Protein AF-A0A2A4VNQ0-F1 (afdb_monomer)

Structure (mmCIF, N/CA/C/O backbone):
data_AF-A0A2A4VNQ0-F1
#
_entry.id   AF-A0A2A4VNQ0-F1
#
loop_
_atom_site.group_PDB
_atom_site.id
_atom_site.type_symbol
_atom_site.label_atom_id
_atom_site.label_alt_id
_atom_site.label_comp_id
_atom_site.label_asym_id
_atom_site.label_entity_id
_atom_site.label_seq_id
_atom_site.pdbx_PDB_ins_code
_atom_site.Cartn_x
_atom_site.Cartn_y
_atom_site.Cartn_z
_atom_site.occupancy
_atom_site.B_iso_or_equiv
_atom_site.auth_seq_id
_atom_site.auth_comp_id
_atom_site.auth_asym_id
_atom_site.auth_atom_id
_atom_site.pdbx_PDB_model_num
ATOM 1 N N . ASP A 1 1 ? -17.682 8.172 27.129 1.00 82.38 1 ASP A N 1
ATOM 2 C CA . ASP A 1 1 ? -16.322 7.932 26.588 1.00 82.38 1 ASP A CA 1
ATOM 3 C C . ASP A 1 1 ? -16.370 7.880 25.071 1.00 82.38 1 ASP A C 1
ATOM 5 O O . ASP A 1 1 ? -17.241 7.196 24.543 1.00 82.38 1 ASP A O 1
ATOM 9 N N . ALA A 1 2 ? -15.484 8.601 24.376 1.00 87.81 2 ALA A N 1
ATOM 10 C CA . ALA A 1 2 ? -15.512 8.775 22.915 1.00 87.81 2 ALA A CA 1
ATOM 11 C C . ALA A 1 2 ? -15.597 7.449 22.129 1.00 87.81 2 ALA A C 1
ATOM 13 O O . ALA A 1 2 ? -16.305 7.366 21.132 1.00 87.81 2 ALA A O 1
ATOM 14 N N . LEU A 1 3 ? -14.970 6.379 22.633 1.00 92.38 3 LEU A N 1
ATOM 15 C CA . LEU A 1 3 ? -15.029 5.037 22.043 1.00 92.38 3 LEU A CA 1
ATOM 16 C C . LEU A 1 3 ? -16.449 4.442 22.021 1.00 92.38 3 LEU A C 1
ATOM 18 O O . LEU A 1 3 ? -16.829 3.792 21.050 1.00 92.38 3 LEU A O 1
ATOM 22 N N . LYS A 1 4 ? -17.243 4.678 23.074 1.00 92.00 4 LYS A N 1
ATOM 23 C CA . LYS A 1 4 ? -18.631 4.193 23.164 1.00 92.00 4 LYS A CA 1
ATOM 24 C C . LYS A 1 4 ? -19.539 4.917 22.169 1.00 92.00 4 LYS A C 1
ATOM 26 O O . LYS A 1 4 ? -20.442 4.293 21.633 1.00 92.00 4 LYS A O 1
ATOM 31 N N . VAL A 1 5 ? -19.271 6.201 21.903 1.00 91.62 5 VAL A N 1
ATOM 32 C CA . VAL A 1 5 ? -20.058 7.026 20.966 1.00 91.62 5 VAL A CA 1
ATOM 33 C C . VAL A 1 5 ? -19.964 6.482 19.545 1.00 91.62 5 VAL A C 1
ATOM 35 O O . VAL A 1 5 ? -20.970 6.389 18.858 1.00 91.62 5 VAL A O 1
ATOM 38 N N . VAL A 1 6 ? -18.770 6.062 19.127 1.00 93.81 6 VAL A N 1
ATOM 39 C CA . VAL A 1 6 ? -18.559 5.505 17.785 1.00 93.81 6 VAL A CA 1
ATOM 40 C C . VAL A 1 6 ? -18.823 3.998 17.706 1.00 93.81 6 VAL A C 1
ATOM 42 O O . VAL A 1 6 ? -18.792 3.448 16.613 1.00 93.81 6 VAL A O 1
ATOM 45 N N . GLY A 1 7 ? -19.104 3.318 18.823 1.00 93.44 7 GLY A N 1
ATOM 46 C CA . GLY A 1 7 ? -19.393 1.878 18.841 1.00 93.44 7 GLY A CA 1
ATOM 47 C C . GLY A 1 7 ? -18.158 0.968 18.832 1.00 93.44 7 GLY A C 1
ATOM 48 O O . GLY A 1 7 ? -18.258 -0.186 18.434 1.00 93.44 7 GLY A O 1
ATOM 49 N N . GLY A 1 8 ? -16.996 1.457 19.274 1.00 94.00 8 GLY A N 1
ATOM 50 C CA . GLY A 1 8 ? -15.780 0.644 19.386 1.00 94.00 8 GLY A CA 1
ATOM 51 C C . GLY A 1 8 ? -15.048 0.386 18.063 1.00 94.00 8 GLY A C 1
ATOM 52 O O . GLY A 1 8 ? -15.251 1.091 17.070 1.00 94.00 8 GLY A O 1
ATOM 53 N N . TYR A 1 9 ? -14.151 -0.602 18.076 1.00 94.12 9 TYR A N 1
ATOM 54 C CA . TYR A 1 9 ? -13.407 -1.065 16.900 1.00 94.12 9 TYR A CA 1
ATOM 55 C C . TYR A 1 9 ? -14.279 -1.973 16.034 1.00 94.12 9 TYR A C 1
ATOM 57 O O . TYR A 1 9 ? -15.117 -2.714 16.543 1.00 94.12 9 TYR A O 1
ATOM 65 N N . ARG A 1 10 ? -14.063 -1.912 14.722 1.00 90.50 10 ARG A N 1
ATOM 66 C CA . ARG A 1 10 ? -14.727 -2.785 13.756 1.00 90.50 10 ARG A CA 1
ATOM 67 C C . ARG A 1 10 ? -13.986 -4.110 13.648 1.00 90.50 10 ARG A C 1
ATOM 69 O O . ARG A 1 10 ? -12.804 -4.112 13.328 1.00 90.50 10 ARG A O 1
ATOM 76 N N . ASP A 1 11 ? -14.692 -5.211 13.868 1.00 89.25 11 ASP A N 1
ATOM 77 C CA . ASP A 1 11 ? -14.166 -6.578 13.775 1.00 89.25 11 ASP A CA 1
ATOM 78 C C . ASP A 1 11 ? -14.258 -7.171 12.356 1.00 89.25 11 ASP A C 1
ATOM 80 O O . ASP A 1 11 ? -13.747 -8.258 12.090 1.00 89.25 11 ASP A O 1
ATOM 84 N N . ASP A 1 12 ? -14.896 -6.456 11.425 1.00 87.94 12 ASP A N 1
ATOM 85 C CA . ASP A 1 12 ? -15.079 -6.872 10.035 1.00 87.94 12 ASP A CA 1
ATOM 86 C C . ASP A 1 12 ? -13.943 -6.424 9.097 1.00 87.94 12 ASP A C 1
ATOM 88 O O . ASP A 1 12 ? -13.961 -6.760 7.909 1.00 87.94 12 ASP A O 1
ATOM 92 N N . LEU A 1 13 ? -12.945 -5.706 9.623 1.00 89.62 13 LEU A N 1
ATOM 93 C CA . LEU A 1 13 ? -11.762 -5.257 8.888 1.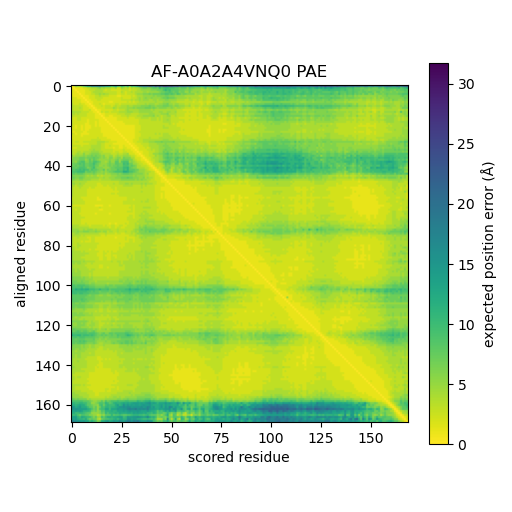00 89.62 13 LEU A CA 1
ATOM 94 C C . LEU A 1 13 ? -10.619 -6.269 8.994 1.00 89.62 13 LEU A C 1
ATOM 96 O O . LEU A 1 13 ? -10.302 -6.779 10.064 1.00 89.62 13 LEU A O 1
ATOM 100 N N . ILE A 1 14 ? -9.904 -6.506 7.891 1.00 88.94 14 ILE A N 1
ATOM 101 C CA . ILE A 1 14 ? -8.693 -7.354 7.937 1.00 88.94 14 ILE A CA 1
ATOM 102 C C . ILE A 1 14 ? -7.503 -6.624 8.571 1.00 88.94 14 ILE A C 1
ATOM 104 O O . ILE A 1 14 ? -6.585 -7.253 9.111 1.00 88.94 14 ILE A O 1
ATOM 108 N N . ALA A 1 15 ? -7.440 -5.305 8.424 1.00 90.69 15 ALA A N 1
ATOM 109 C CA . ALA A 1 15 ? -6.453 -4.439 9.056 1.00 90.69 15 ALA A CA 1
ATOM 110 C C . ALA A 1 15 ? -6.951 -2.993 9.015 1.00 90.69 15 ALA A C 1
ATOM 112 O O . ALA A 1 15 ? -7.803 -2.659 8.195 1.00 90.69 15 ALA A O 1
ATOM 113 N N . GLY A 1 16 ? -6.348 -2.119 9.822 1.00 91.25 16 GLY A N 1
ATOM 114 C CA . GLY A 1 16 ? -6.655 -0.690 9.755 1.00 91.25 16 GLY A CA 1
ATOM 115 C C . GLY A 1 16 ? -7.751 -0.213 10.694 1.00 91.25 16 GLY A C 1
ATOM 116 O O . GLY A 1 16 ? -8.256 0.887 10.503 1.00 91.25 16 GLY A O 1
ATOM 117 N N . GLU A 1 17 ? -8.094 -1.012 11.701 1.00 93.75 17 GLU A N 1
ATOM 118 C CA . GLU A 1 17 ? -9.149 -0.701 12.668 1.00 93.75 17 GLU A CA 1
ATOM 119 C C . GLU A 1 17 ? -8.904 0.626 13.399 1.00 93.75 17 GLU A C 1
ATOM 121 O O . GLU A 1 17 ? -9.832 1.402 13.592 1.00 93.75 17 GLU A O 1
ATOM 126 N N . GLU A 1 18 ? -7.653 0.928 13.760 1.00 92.88 18 GLU A N 1
ATOM 127 C CA . GLU A 1 18 ? -7.290 2.200 14.396 1.00 92.88 18 GLU A CA 1
ATOM 128 C C . GLU A 1 18 ? -7.468 3.406 13.445 1.00 92.88 18 GLU A C 1
ATOM 130 O O . GLU A 1 18 ? -8.204 4.327 13.806 1.00 92.88 18 GLU A O 1
ATOM 135 N N . PRO A 1 19 ? -6.878 3.438 12.228 1.00 93.75 19 PRO A N 1
ATOM 136 C CA . PRO A 1 19 ? -7.141 4.508 11.264 1.00 93.75 19 PRO A CA 1
ATOM 137 C C . PRO A 1 19 ? -8.627 4.713 10.947 1.00 93.75 19 PRO A C 1
ATOM 139 O O . PRO A 1 19 ? -9.074 5.854 10.826 1.00 93.75 19 PRO A O 1
ATOM 142 N N . GLU A 1 20 ? -9.392 3.626 10.835 1.00 95.69 20 GLU A N 1
ATOM 143 C CA . GLU A 1 20 ? -10.835 3.671 10.599 1.00 95.69 20 GLU A CA 1
ATOM 144 C C . GLU A 1 20 ? -11.592 4.273 11.794 1.00 95.69 20 GLU A C 1
ATOM 146 O O . GLU A 1 20 ? -12.440 5.152 11.611 1.00 95.69 20 GLU A O 1
ATOM 151 N N . LEU A 1 21 ? -11.233 3.878 13.019 1.00 95.62 21 LEU A N 1
ATOM 152 C CA . LEU A 1 21 ? -11.782 4.448 14.248 1.00 95.62 21 LEU A CA 1
ATOM 153 C C . LEU A 1 21 ? -11.522 5.957 14.323 1.00 95.62 21 LEU A C 1
ATOM 155 O O . LEU A 1 21 ? -12.424 6.724 14.665 1.00 95.62 21 LEU A O 1
ATOM 159 N N . CYS A 1 22 ? -10.311 6.403 13.975 1.00 95.19 22 CYS A N 1
ATOM 160 C CA . CYS A 1 22 ? -9.976 7.825 13.939 1.00 95.19 22 CYS A CA 1
ATOM 161 C C . CYS A 1 22 ? -10.865 8.608 12.963 1.00 95.19 22 CYS A C 1
ATOM 163 O O . CYS A 1 22 ? -11.239 9.740 13.274 1.00 95.19 22 CYS A O 1
ATOM 165 N N . VAL A 1 23 ? -11.226 8.024 11.815 1.00 96.00 23 VAL A N 1
ATOM 166 C CA . VAL A 1 23 ? -12.158 8.650 10.865 1.00 96.00 23 VAL A CA 1
ATOM 167 C C . VAL A 1 23 ? -13.538 8.833 11.499 1.00 96.00 23 VAL A C 1
ATOM 169 O O . VAL A 1 23 ? -14.060 9.948 11.495 1.00 96.00 23 VAL A O 1
ATOM 172 N N . ARG A 1 24 ? -14.106 7.787 12.113 1.00 95.75 24 ARG A N 1
ATOM 173 C CA . ARG A 1 24 ? -15.414 7.885 12.791 1.00 95.75 24 ARG A CA 1
ATOM 174 C C . ARG A 1 24 ? -15.401 8.883 13.948 1.00 95.75 24 ARG A C 1
ATOM 176 O O . ARG A 1 24 ? -16.336 9.660 14.109 1.00 95.75 24 ARG A O 1
ATOM 183 N N . LEU A 1 25 ? -14.317 8.932 14.721 1.00 95.94 25 LEU A N 1
ATOM 184 C CA . LEU A 1 25 ? -14.156 9.932 15.779 1.00 95.94 25 LEU A CA 1
ATOM 185 C C . LEU A 1 25 ? -14.151 11.365 15.220 1.00 95.94 25 LEU A C 1
ATOM 187 O O . LEU A 1 25 ? -14.793 12.241 15.799 1.00 95.94 25 LEU A O 1
ATOM 191 N N . ARG A 1 26 ? -13.485 11.614 14.082 1.00 94.69 26 ARG A N 1
ATOM 192 C CA . ARG A 1 26 ? -13.525 12.928 13.414 1.00 94.69 26 ARG A CA 1
ATOM 193 C C . ARG A 1 26 ? -14.916 13.283 12.892 1.00 94.69 26 ARG A C 1
ATOM 195 O O . ARG A 1 26 ? -15.311 14.442 13.006 1.00 94.69 26 ARG A O 1
ATOM 202 N N . GLN A 1 27 ? -15.666 12.309 12.374 1.00 94.31 27 GLN A N 1
ATOM 203 C CA . GLN A 1 27 ? -17.064 12.500 11.962 1.00 94.31 27 GLN A CA 1
ATOM 204 C C . GLN A 1 27 ? -17.943 12.934 13.150 1.00 94.31 27 GLN A C 1
ATOM 206 O O . GLN A 1 27 ? -18.773 13.829 13.007 1.00 94.31 27 GLN A O 1
ATOM 211 N N . GLU A 1 28 ? -17.655 12.416 14.348 1.00 94.75 28 GLU A N 1
ATOM 212 C CA . GLU A 1 28 ? -18.248 12.835 15.629 1.00 94.75 28 GLU A CA 1
ATOM 213 C C . GLU A 1 28 ? -17.603 14.105 16.232 1.00 94.75 28 GLU A C 1
ATOM 215 O O . GLU A 1 28 ? -17.763 14.405 17.416 1.00 94.75 28 GLU A O 1
ATOM 220 N N . LYS A 1 29 ? -16.871 14.881 15.419 1.00 94.06 29 LYS A N 1
ATOM 221 C CA . LYS A 1 29 ? -16.217 16.158 15.771 1.00 94.06 29 LYS A CA 1
ATOM 222 C C . LYS A 1 29 ? -15.146 16.059 16.862 1.00 94.06 29 LYS A C 1
ATOM 224 O O . LYS A 1 29 ? -14.708 17.087 17.391 1.00 94.06 29 LYS A O 1
ATOM 229 N N . TRP A 1 30 ? -14.669 14.857 17.176 1.00 94.81 30 TRP A N 1
ATOM 230 C CA . TRP A 1 30 ? -13.516 14.695 18.052 1.00 94.81 30 TRP A CA 1
ATOM 231 C C . TRP A 1 30 ? -12.231 15.117 17.346 1.00 94.81 30 TRP A C 1
ATOM 233 O O . TRP A 1 30 ? -12.072 14.998 16.129 1.00 94.81 30 TRP A O 1
ATOM 243 N N . ARG A 1 31 ? -11.273 15.595 18.141 1.00 93.50 31 ARG A N 1
ATOM 244 C CA . ARG A 1 31 ? -9.923 15.909 17.673 1.00 93.50 31 ARG A CA 1
ATOM 245 C C . ARG A 1 31 ? -9.001 14.743 17.986 1.00 93.50 31 ARG A C 1
ATOM 247 O O . ARG A 1 31 ? -8.972 14.262 19.114 1.00 93.50 31 ARG A O 1
ATOM 254 N N . ILE A 1 32 ? -8.231 14.328 16.987 1.00 93.44 32 ILE A N 1
ATOM 255 C CA . ILE A 1 32 ? -7.195 13.310 17.146 1.00 93.44 32 ILE A CA 1
ATOM 256 C C . ILE A 1 32 ? -5.867 14.024 17.366 1.00 93.44 32 ILE A C 1
ATOM 258 O O . ILE A 1 32 ? -5.411 14.770 16.500 1.00 93.44 32 ILE A O 1
ATOM 262 N N . TRP A 1 33 ? -5.264 13.813 18.533 1.00 92.88 33 TRP A N 1
ATOM 263 C CA . TRP A 1 33 ? -3.959 14.369 18.868 1.00 92.88 33 TRP A CA 1
ATOM 264 C C . TRP A 1 33 ? -2.872 13.326 18.611 1.00 92.88 33 TRP A C 1
ATOM 266 O O . TRP A 1 33 ? -2.894 12.251 19.206 1.00 92.88 33 TRP A O 1
ATOM 276 N N . ARG A 1 34 ? -1.916 13.638 17.730 1.00 91.44 34 ARG A N 1
ATOM 277 C CA . ARG A 1 34 ? -0.743 12.793 17.483 1.00 91.44 34 ARG A CA 1
ATOM 278 C C . ARG A 1 34 ? 0.435 13.343 18.279 1.00 91.44 34 ARG A C 1
ATOM 280 O O . ARG A 1 34 ? 0.884 14.452 18.011 1.00 91.44 34 ARG A O 1
ATOM 287 N N . LEU A 1 35 ? 0.932 12.560 19.230 1.00 92.94 35 LEU A N 1
ATOM 288 C CA . LEU A 1 35 ? 2.158 12.875 19.958 1.00 92.94 35 LEU A CA 1
ATOM 289 C C . LEU A 1 35 ? 3.374 12.530 19.095 1.00 92.94 35 LEU A C 1
ATOM 291 O O . LEU A 1 35 ? 3.423 11.454 18.499 1.00 92.94 35 LEU A O 1
ATOM 295 N N . ASP A 1 36 ? 4.344 13.439 19.038 1.00 92.50 36 ASP A N 1
ATOM 296 C CA . ASP A 1 36 ? 5.643 13.199 18.405 1.00 92.50 36 ASP A CA 1
ATOM 297 C C . ASP A 1 36 ? 6.610 12.591 19.427 1.00 92.50 36 ASP A C 1
ATOM 299 O O . ASP A 1 36 ? 7.576 13.209 19.866 1.00 92.50 36 ASP A O 1
ATOM 303 N N . ALA A 1 37 ? 6.250 11.403 19.910 1.00 92.31 37 ALA A N 1
ATOM 304 C CA . ALA A 1 37 ? 7.025 10.649 20.880 1.00 92.31 37 ALA A CA 1
ATOM 305 C C . ALA A 1 37 ? 6.967 9.162 20.531 1.00 92.31 37 ALA A C 1
ATOM 307 O O . ALA A 1 37 ? 5.903 8.634 20.188 1.00 92.31 37 ALA A O 1
ATOM 308 N N . ASP A 1 38 ? 8.106 8.484 20.650 1.00 88.94 38 ASP A N 1
ATOM 309 C CA . ASP A 1 38 ? 8.174 7.039 20.477 1.00 88.94 38 ASP A CA 1
ATOM 310 C C . ASP A 1 38 ? 7.364 6.359 21.585 1.00 88.94 38 ASP A C 1
ATOM 312 O O . ASP A 1 38 ? 7.716 6.405 22.761 1.00 88.94 38 ASP A O 1
ATOM 316 N N . MET A 1 39 ? 6.245 5.739 21.207 1.00 87.31 39 MET A N 1
ATOM 317 C CA . MET A 1 39 ? 5.389 5.023 22.156 1.00 87.31 39 MET A CA 1
ATOM 318 C C . MET A 1 39 ? 5.853 3.582 22.347 1.00 87.31 39 MET A C 1
ATOM 320 O O . MET A 1 39 ? 5.962 3.099 23.469 1.00 87.31 39 MET A O 1
ATOM 324 N N . THR A 1 40 ? 6.103 2.874 21.245 1.00 87.31 40 THR A N 1
ATOM 325 C CA . THR A 1 40 ? 6.559 1.482 21.257 1.00 87.31 40 THR A CA 1
ATOM 326 C C . THR A 1 40 ? 7.397 1.188 20.020 1.00 87.31 40 THR A C 1
ATOM 328 O O . THR A 1 40 ? 7.098 1.654 18.920 1.00 87.31 40 THR A O 1
ATOM 331 N N . GLN A 1 41 ? 8.433 0.367 20.187 1.00 86.25 41 GLN A N 1
ATOM 332 C CA . GLN A 1 41 ? 9.161 -0.214 19.067 1.00 86.25 41 GLN A CA 1
ATOM 333 C C . GLN A 1 41 ? 8.510 -1.552 18.702 1.00 86.25 41 GLN A C 1
ATOM 335 O O . GLN A 1 41 ? 8.640 -2.536 19.427 1.00 86.25 41 GLN A O 1
ATOM 340 N N . HIS A 1 42 ? 7.806 -1.597 17.570 1.00 80.44 42 HIS A N 1
ATOM 341 C CA . HIS A 1 42 ? 7.224 -2.838 17.065 1.00 80.44 42 HIS A CA 1
ATOM 342 C C . HIS A 1 42 ? 8.191 -3.519 16.088 1.00 80.44 42 HIS A C 1
ATOM 344 O O . HIS A 1 42 ? 8.316 -3.103 14.935 1.00 80.44 42 HIS A O 1
ATOM 350 N N . ASP A 1 43 ? 8.783 -4.646 16.487 1.00 86.25 43 ASP A N 1
ATOM 351 C CA . ASP A 1 43 ? 9.454 -5.540 15.539 1.00 86.25 43 ASP A CA 1
ATOM 352 C C . ASP A 1 43 ? 8.423 -6.432 14.830 1.00 86.25 43 ASP A C 1
ATOM 354 O O . ASP A 1 43 ? 7.721 -7.250 15.430 1.00 86.25 43 ASP A O 1
ATOM 358 N N . ALA A 1 44 ? 8.275 -6.243 13.519 1.00 82.50 44 ALA A N 1
ATOM 359 C CA . ALA A 1 44 ? 7.367 -7.053 12.719 1.00 82.50 44 ALA A CA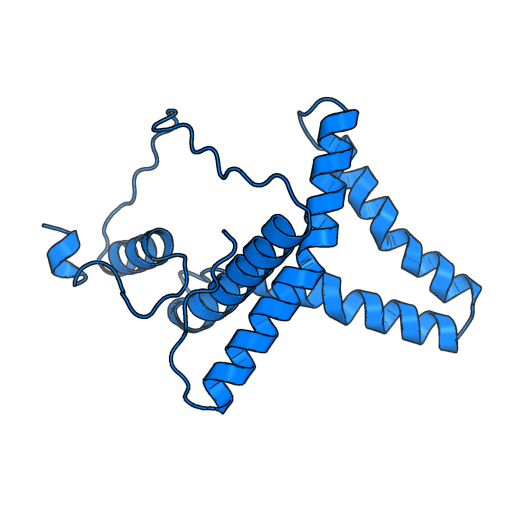 1
ATOM 360 C C . ALA A 1 44 ? 7.864 -8.501 12.529 1.00 82.50 44 ALA A C 1
ATOM 362 O O . ALA A 1 44 ? 7.052 -9.340 12.125 1.00 82.50 44 ALA A O 1
ATOM 363 N N . ASN A 1 45 ? 9.132 -8.796 12.848 1.00 89.25 45 ASN A N 1
ATOM 364 C CA . ASN A 1 45 ? 9.836 -10.063 12.638 1.00 89.25 45 ASN A CA 1
ATOM 365 C C . ASN A 1 45 ? 9.596 -10.624 11.225 1.00 89.25 45 ASN A C 1
ATOM 367 O O . ASN A 1 45 ? 9.047 -11.712 11.039 1.00 89.25 45 ASN A O 1
ATOM 371 N N . ILE A 1 46 ? 9.915 -9.809 10.218 1.00 90.88 46 ILE A N 1
ATOM 372 C CA . ILE A 1 46 ? 9.779 -10.152 8.800 1.00 90.88 46 ILE A CA 1
ATOM 373 C C . ILE A 1 46 ? 11.173 -10.465 8.274 1.00 90.88 46 ILE A C 1
ATOM 375 O O . ILE A 1 46 ? 11.937 -9.560 7.946 1.00 90.88 46 ILE A O 1
ATOM 379 N N . MET A 1 47 ? 11.482 -11.755 8.191 1.00 91.81 47 MET A N 1
ATOM 380 C CA . MET A 1 47 ? 12.808 -12.247 7.802 1.00 91.81 47 MET A CA 1
ATOM 381 C C . MET A 1 47 ? 12.829 -12.789 6.371 1.00 91.81 47 MET A C 1
ATOM 383 O O . MET A 1 47 ? 13.892 -13.001 5.795 1.00 91.81 47 MET A O 1
ATOM 387 N N . GLN A 1 48 ? 11.652 -13.027 5.786 1.00 94.50 48 GLN A N 1
ATOM 388 C CA . GLN A 1 48 ? 11.514 -13.649 4.475 1.00 94.50 48 GLN A CA 1
ATOM 389 C C . GLN A 1 48 ? 10.701 -12.781 3.519 1.00 94.50 48 GLN A C 1
ATOM 391 O O . GLN A 1 48 ? 9.675 -12.197 3.881 1.00 94.50 48 GLN A O 1
ATOM 396 N N . PHE A 1 49 ? 11.090 -12.799 2.243 1.00 94.75 49 PHE A N 1
ATOM 397 C CA . PHE A 1 49 ? 10.378 -12.089 1.179 1.00 94.75 49 PHE A CA 1
ATOM 398 C C . PHE A 1 49 ? 8.894 -12.481 1.093 1.00 94.75 49 PHE A C 1
ATOM 400 O O . PHE A 1 49 ? 8.036 -11.625 0.900 1.00 94.75 49 PHE A O 1
ATOM 407 N N . LYS A 1 50 ? 8.561 -13.762 1.307 1.00 95.44 50 LYS A N 1
ATOM 408 C CA . LYS A 1 50 ? 7.169 -14.247 1.300 1.00 95.44 50 LYS A CA 1
ATOM 409 C C . LYS A 1 50 ? 6.315 -13.601 2.400 1.00 95.44 50 LYS A C 1
ATOM 411 O O . LYS A 1 50 ? 5.145 -13.304 2.158 1.00 95.44 50 LYS A O 1
ATOM 416 N N . GLN A 1 51 ? 6.883 -13.374 3.586 1.00 94.88 51 GLN A N 1
ATOM 417 C CA . GLN A 1 51 ? 6.196 -12.703 4.697 1.00 94.88 51 GLN A CA 1
ATOM 418 C C . GLN A 1 51 ? 5.955 -11.227 4.359 1.00 94.88 51 GLN A C 1
ATOM 420 O O . GLN A 1 51 ? 4.834 -10.737 4.500 1.00 94.88 51 GLN A O 1
ATOM 425 N N . TRP A 1 52 ? 6.979 -10.548 3.826 1.00 95.69 52 TRP A N 1
ATOM 426 C CA . TRP A 1 52 ? 6.857 -9.176 3.325 1.00 95.69 52 TRP A CA 1
ATOM 427 C C . TRP A 1 52 ? 5.775 -9.066 2.243 1.00 95.69 52 TRP A C 1
ATOM 429 O O . TRP A 1 52 ? 4.877 -8.237 2.356 1.00 95.69 52 TRP A O 1
ATOM 439 N N . TRP A 1 53 ? 5.792 -9.960 1.251 1.00 96.81 53 TRP A N 1
ATOM 440 C CA . TRP A 1 53 ? 4.815 -9.987 0.164 1.00 96.81 53 TRP A CA 1
ATOM 441 C C . TRP A 1 53 ? 3.387 -10.117 0.693 1.00 96.81 53 TRP A C 1
ATOM 443 O O . TRP A 1 53 ? 2.523 -9.308 0.359 1.00 96.81 53 TRP A O 1
ATOM 453 N N . LYS A 1 54 ? 3.130 -11.105 1.562 1.00 96.19 54 LYS A N 1
ATOM 454 C CA . LYS A 1 54 ? 1.807 -11.298 2.170 1.00 96.19 54 LYS A CA 1
ATOM 455 C C . LYS A 1 54 ? 1.356 -10.074 2.974 1.00 96.19 54 LYS A C 1
ATOM 457 O O . LYS A 1 54 ? 0.186 -9.704 2.887 1.00 96.19 54 LYS A O 1
ATOM 462 N N . ARG A 1 55 ? 2.258 -9.428 3.721 1.00 95.12 55 ARG A N 1
ATOM 463 C CA . ARG A 1 55 ? 1.945 -8.193 4.457 1.00 95.12 55 ARG A CA 1
ATOM 464 C C . ARG A 1 55 ? 1.586 -7.045 3.512 1.00 95.12 55 ARG A C 1
ATOM 466 O O . ARG A 1 55 ? 0.610 -6.350 3.771 1.00 95.12 55 ARG A O 1
ATOM 473 N N . SER A 1 56 ? 2.310 -6.876 2.410 1.00 96.69 56 SER A N 1
ATOM 474 C CA . SER A 1 56 ? 1.991 -5.860 1.399 1.00 96.69 56 SER A CA 1
ATOM 475 C C . SER A 1 56 ? 0.648 -6.139 0.711 1.00 96.69 56 SER A C 1
ATOM 477 O O . SER A 1 56 ? -0.133 -5.215 0.495 1.00 96.69 56 SER A O 1
ATOM 479 N N . VAL A 1 57 ? 0.313 -7.413 0.462 1.00 97.50 57 VAL A N 1
ATOM 480 C CA . VAL A 1 57 ? -1.029 -7.817 -0.002 1.00 97.50 57 VAL A CA 1
ATOM 481 C C . VAL A 1 57 ? -2.101 -7.448 1.029 1.00 97.50 57 VAL A C 1
ATOM 483 O O . VAL A 1 57 ? -3.139 -6.905 0.656 1.00 97.50 57 VAL A O 1
ATOM 486 N N . ARG A 1 58 ? -1.860 -7.701 2.324 1.00 96.00 58 ARG A N 1
ATOM 487 C CA . ARG A 1 58 ? -2.777 -7.306 3.409 1.00 96.00 58 ARG A CA 1
ATOM 488 C C . ARG A 1 58 ? -2.989 -5.790 3.449 1.00 96.00 58 ARG A C 1
ATOM 490 O O . ARG A 1 58 ? -4.128 -5.354 3.572 1.00 96.00 58 ARG A O 1
ATOM 497 N N . ALA A 1 59 ? -1.923 -5.003 3.304 1.00 95.81 59 ALA A N 1
ATOM 498 C CA . ALA A 1 59 ? -2.007 -3.543 3.261 1.00 95.81 59 ALA A CA 1
ATOM 499 C C . ALA A 1 59 ? -2.835 -3.055 2.063 1.00 95.81 59 ALA A C 1
ATOM 501 O O . ALA A 1 59 ? -3.742 -2.248 2.235 1.00 95.81 59 ALA A O 1
ATOM 502 N N . GLY A 1 60 ? -2.592 -3.601 0.868 1.00 97.25 60 GLY A N 1
ATOM 503 C CA . GLY A 1 60 ? -3.376 -3.268 -0.321 1.00 97.25 60 GLY A CA 1
ATOM 504 C C . GLY A 1 60 ? -4.861 -3.607 -0.198 1.00 97.25 60 GLY A C 1
ATOM 505 O O . GLY A 1 60 ? -5.704 -2.812 -0.606 1.00 97.25 60 GLY A O 1
ATOM 506 N N . TYR A 1 61 ? -5.188 -4.753 0.410 1.00 96.94 61 TYR A N 1
ATOM 507 C CA . TYR A 1 61 ? -6.574 -5.103 0.727 1.00 96.94 61 TYR A CA 1
ATOM 508 C C . TYR A 1 61 ? -7.199 -4.057 1.659 1.00 96.94 61 TYR A C 1
ATOM 510 O O . TYR A 1 61 ? -8.278 -3.550 1.367 1.00 96.94 61 TYR A O 1
ATOM 518 N N . ALA A 1 62 ? -6.503 -3.697 2.743 1.00 95.56 62 ALA A N 1
ATOM 519 C CA . ALA A 1 62 ? -6.982 -2.710 3.707 1.00 95.56 62 ALA A CA 1
ATOM 520 C C . ALA A 1 62 ? -7.176 -1.321 3.079 1.00 95.56 62 ALA A C 1
ATOM 522 O O . ALA A 1 62 ? -8.170 -0.667 3.370 1.00 95.56 62 ALA A O 1
ATOM 523 N N . PHE A 1 63 ? -6.302 -0.890 2.161 1.00 96.88 63 PHE A N 1
ATOM 524 C CA . PHE A 1 63 ? -6.485 0.369 1.428 1.00 96.88 63 PHE A CA 1
ATOM 525 C C . PHE A 1 63 ? -7.774 0.375 0.598 1.00 96.88 63 PHE A C 1
ATOM 527 O O . PHE A 1 63 ? -8.534 1.346 0.649 1.00 96.88 63 PHE A O 1
ATOM 534 N N . ALA A 1 64 ? -8.064 -0.712 -0.121 1.00 96.38 64 ALA A N 1
ATOM 535 C CA . ALA A 1 64 ? -9.311 -0.831 -0.876 1.00 96.38 64 ALA A CA 1
ATOM 536 C C . ALA A 1 64 ? -10.542 -0.916 0.044 1.00 96.38 64 ALA A C 1
ATOM 538 O O . ALA A 1 64 ? -11.568 -0.301 -0.239 1.00 96.38 64 ALA A O 1
ATOM 539 N N . GLU A 1 65 ? -10.433 -1.631 1.164 1.00 95.56 65 GLU A N 1
ATOM 540 C CA . GLU A 1 65 ? -11.500 -1.750 2.159 1.00 95.56 65 GLU A CA 1
ATOM 541 C C . GLU A 1 65 ? -11.820 -0.416 2.830 1.00 95.56 65 GLU A C 1
ATOM 54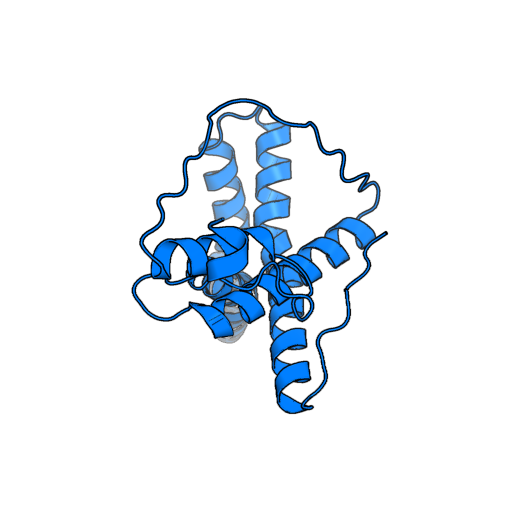3 O O . GLU A 1 65 ? -12.962 0.044 2.770 1.00 95.56 65 GLU A O 1
ATOM 548 N N . GLY A 1 66 ? -10.808 0.258 3.371 1.00 95.38 66 GLY A N 1
ATOM 549 C CA . GLY A 1 66 ? -10.962 1.566 3.998 1.00 95.38 66 GLY A CA 1
ATOM 550 C C . GLY A 1 66 ? -11.422 2.643 3.016 1.00 95.38 66 GLY A C 1
ATOM 551 O O . GLY A 1 66 ? -12.284 3.442 3.372 1.00 95.38 66 GLY A O 1
ATOM 552 N N . SER A 1 67 ? -10.943 2.635 1.767 1.00 96.50 67 SER A N 1
ATOM 553 C CA . SER A 1 67 ? -11.431 3.580 0.750 1.00 96.50 67 SER A CA 1
ATOM 554 C C . SER A 1 67 ? -12.854 3.288 0.278 1.00 96.50 67 SER A C 1
ATOM 556 O O . SER A 1 67 ? -13.586 4.227 -0.031 1.00 96.50 67 SER A O 1
ATOM 558 N N . ARG A 1 68 ? -13.312 2.030 0.281 1.00 95.06 68 ARG A N 1
ATOM 559 C CA . ARG A 1 68 ? -14.731 1.730 0.031 1.00 95.06 68 ARG A CA 1
ATOM 560 C C . ARG A 1 68 ? -15.6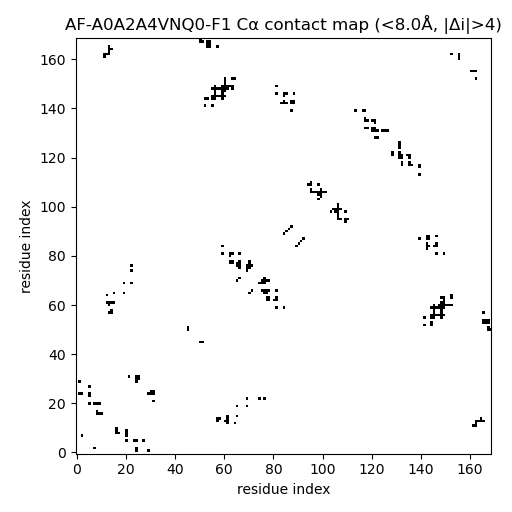30 2.256 1.152 1.00 95.06 68 ARG A C 1
ATOM 562 O O . ARG A 1 68 ? -16.743 2.684 0.865 1.00 95.06 68 ARG A O 1
ATOM 569 N N . ILE A 1 69 ? -15.174 2.199 2.403 1.00 94.50 69 ILE A N 1
ATOM 570 C CA . ILE A 1 69 ? -15.968 2.615 3.569 1.00 94.50 69 ILE A CA 1
ATOM 571 C C . ILE A 1 69 ? -15.956 4.144 3.731 1.00 94.50 69 ILE A C 1
ATOM 573 O O . ILE A 1 69 ? -17.012 4.748 3.884 1.00 94.50 69 ILE A O 1
ATOM 577 N N . HIS A 1 70 ? -14.774 4.767 3.673 1.00 96.38 70 HIS A N 1
ATOM 578 C CA . HIS A 1 70 ? -14.541 6.173 4.045 1.00 96.38 70 HIS A CA 1
ATOM 579 C C . HIS A 1 70 ? -13.843 6.994 2.944 1.00 96.38 70 HIS A C 1
ATOM 581 O O . HIS A 1 70 ? -13.229 8.027 3.214 1.00 96.38 70 HIS A O 1
ATOM 587 N N . GLY A 1 71 ? -13.897 6.550 1.686 1.00 94.94 71 GLY A N 1
ATOM 588 C CA . GLY A 1 71 ? -13.227 7.229 0.568 1.00 94.94 71 GLY A CA 1
ATOM 589 C C . GLY A 1 71 ? -13.947 8.467 0.032 1.00 94.94 71 GLY A C 1
ATOM 590 O O . GLY A 1 71 ? -13.394 9.165 -0.815 1.00 94.94 71 GLY A O 1
ATOM 591 N N . ALA A 1 72 ? -15.164 8.753 0.495 1.00 95.44 72 ALA A N 1
ATOM 592 C CA . ALA A 1 72 ? -15.867 9.983 0.150 1.00 95.44 72 ALA A CA 1
ATOM 593 C C . ALA A 1 72 ? -15.256 11.201 0.870 1.00 95.44 72 ALA A C 1
ATOM 595 O O . ALA A 1 72 ? -14.571 11.081 1.890 1.00 95.44 72 ALA A O 1
ATOM 596 N N . ALA A 1 73 ? -15.510 12.395 0.333 1.00 92.44 73 ALA A N 1
ATOM 597 C CA . ALA A 1 73 ? -15.187 13.636 1.030 1.00 92.44 73 ALA A CA 1
ATOM 598 C C . ALA A 1 73 ? -15.956 13.712 2.369 1.00 92.44 73 ALA A C 1
ATOM 600 O O . ALA A 1 73 ? -17.081 13.213 2.445 1.00 92.44 73 ALA A O 1
ATOM 601 N N . PRO A 1 74 ? -15.389 14.340 3.414 1.00 92.19 74 PRO A N 1
ATOM 602 C CA . PRO A 1 74 ? -14.124 15.085 3.426 1.00 92.19 74 PRO A CA 1
ATOM 603 C C . PRO A 1 74 ? -12.873 14.227 3.690 1.00 92.19 74 PRO A C 1
ATOM 605 O O . PRO A 1 74 ? -11.760 14.716 3.530 1.00 92.19 74 PRO A O 1
ATOM 608 N N . GLU A 1 75 ? -13.038 12.968 4.091 1.00 93.44 75 GLU A N 1
ATOM 609 C CA . GLU A 1 75 ? -11.958 12.159 4.669 1.00 93.44 75 GLU A CA 1
ATOM 610 C C . GLU A 1 75 ? -11.018 11.564 3.615 1.00 93.44 75 GLU A C 1
ATOM 612 O O . GLU A 1 75 ? -9.817 11.445 3.867 1.00 93.44 75 GLU A O 1
ATOM 617 N N . LEU A 1 76 ? -11.550 11.203 2.436 1.00 95.00 76 LEU A N 1
ATOM 618 C CA . LEU A 1 76 ? -10.792 10.618 1.316 1.00 95.00 76 LEU A CA 1
ATOM 619 C C . LEU A 1 76 ? -9.863 9.470 1.762 1.00 95.00 76 LEU A C 1
ATOM 621 O O . LEU A 1 76 ? -8.751 9.300 1.245 1.00 95.00 76 LEU A O 1
ATOM 625 N N . HIS A 1 77 ? -10.321 8.687 2.742 1.00 96.19 77 HIS A N 1
ATOM 626 C CA . HIS A 1 77 ? -9.492 7.737 3.469 1.00 96.19 77 HIS A CA 1
ATOM 627 C C . HIS A 1 77 ? -8.919 6.679 2.520 1.00 96.19 77 HIS A C 1
ATOM 629 O O . HIS A 1 77 ? -9.657 5.987 1.823 1.00 96.19 77 HIS A O 1
ATOM 635 N N . TRP A 1 78 ? -7.591 6.583 2.453 1.00 96.44 78 TRP A N 1
ATOM 636 C CA . TRP A 1 78 ? -6.845 5.631 1.617 1.00 96.44 78 TRP A CA 1
ATOM 637 C C . TRP A 1 78 ? -7.153 5.622 0.114 1.00 96.44 78 TRP A C 1
ATOM 639 O O . TRP A 1 78 ? -6.779 4.691 -0.610 1.00 96.44 78 TRP A O 1
ATOM 649 N N . VAL A 1 79 ? -7.780 6.682 -0.400 1.00 97.12 79 VAL A N 1
ATOM 650 C CA . VAL A 1 79 ? -8.044 6.832 -1.838 1.00 97.12 79 VAL A CA 1
ATOM 651 C C . VAL A 1 79 ? -6.737 7.033 -2.607 1.00 97.12 79 VAL A C 1
ATOM 653 O O . VAL A 1 79 ? -6.550 6.453 -3.679 1.00 97.12 79 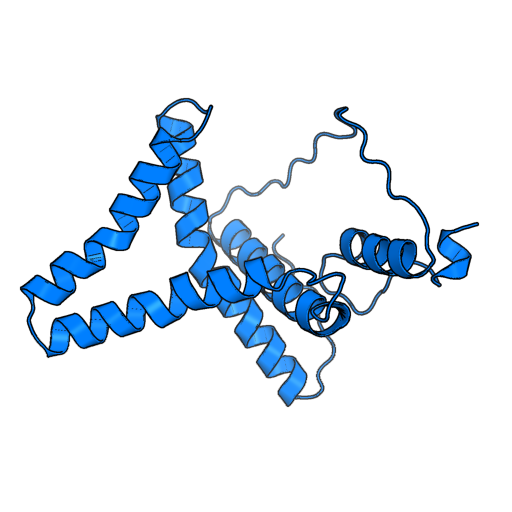VAL A O 1
ATOM 656 N N . ALA A 1 80 ? -5.810 7.831 -2.068 1.00 97.06 80 ALA A N 1
ATOM 657 C CA . ALA A 1 80 ? -4.526 8.108 -2.707 1.00 97.06 80 ALA A CA 1
ATOM 658 C C . ALA A 1 80 ? -3.641 6.854 -2.774 1.00 97.06 80 ALA A C 1
ATOM 660 O O . ALA A 1 80 ? -3.069 6.553 -3.822 1.00 97.06 80 ALA A O 1
ATOM 661 N N . GLU A 1 81 ? -3.552 6.107 -1.677 1.00 96.81 81 GLU A N 1
ATOM 662 C CA . GLU A 1 81 ? -2.837 4.836 -1.569 1.00 96.81 81 GLU A CA 1
ATOM 663 C C . GLU A 1 81 ? -3.400 3.826 -2.567 1.00 96.81 81 GLU A C 1
ATOM 665 O O . GLU A 1 81 ? -2.638 3.236 -3.340 1.00 96.81 81 GLU A O 1
ATOM 670 N N . SER A 1 82 ? -4.732 3.714 -2.623 1.00 96.31 82 SER A N 1
ATOM 671 C CA . SER A 1 82 ? -5.405 2.791 -3.531 1.00 96.31 82 SER A CA 1
ATOM 672 C C . SER A 1 82 ? -5.112 3.115 -4.997 1.00 96.31 82 SER A C 1
ATOM 674 O O . SER A 1 82 ? -4.670 2.251 -5.760 1.00 96.31 82 SER A O 1
ATOM 676 N N . ARG A 1 83 ? -5.256 4.392 -5.379 1.00 97.00 83 ARG A N 1
ATOM 677 C CA . ARG A 1 83 ? -4.967 4.875 -6.740 1.00 97.00 83 ARG A CA 1
ATOM 678 C C . ARG A 1 83 ? -3.501 4.712 -7.121 1.00 97.00 83 ARG A C 1
ATOM 680 O O . ARG A 1 83 ? -3.213 4.332 -8.253 1.00 97.00 83 ARG A O 1
ATOM 687 N N . ARG A 1 84 ? -2.566 4.990 -6.206 1.00 96.81 84 ARG A N 1
ATOM 688 C CA . ARG A 1 84 ? -1.127 4.844 -6.475 1.00 96.81 84 ARG A CA 1
ATOM 689 C C . ARG A 1 84 ? -0.774 3.397 -6.801 1.00 96.81 84 ARG A C 1
ATOM 691 O O . ARG A 1 84 ? -0.039 3.189 -7.760 1.00 96.81 84 ARG A O 1
ATOM 698 N N . ALA A 1 85 ? -1.299 2.414 -6.068 1.00 96.62 85 ALA A N 1
ATOM 699 C CA . ALA A 1 85 ? -1.045 1.013 -6.403 1.00 96.62 85 ALA A CA 1
ATOM 700 C C . ALA A 1 85 ? -1.546 0.672 -7.819 1.00 96.62 85 ALA A C 1
ATOM 702 O O . ALA A 1 85 ? -0.786 0.111 -8.604 1.00 96.62 85 ALA A O 1
ATOM 703 N N . MET A 1 86 ? -2.747 1.129 -8.194 1.00 97.19 86 MET A N 1
ATOM 704 C CA . MET A 1 86 ? -3.303 0.912 -9.537 1.00 97.19 86 MET A CA 1
ATOM 705 C C . MET A 1 86 ? -2.458 1.565 -10.636 1.00 97.19 86 MET A C 1
ATOM 707 O O . MET A 1 86 ? -2.163 0.940 -11.656 1.00 97.19 86 MET A O 1
ATOM 711 N N . VAL A 1 87 ? -2.020 2.808 -10.427 1.00 97.75 87 VAL A N 1
ATOM 712 C CA . VAL A 1 87 ? -1.169 3.517 -11.393 1.00 97.75 87 VAL A CA 1
ATOM 713 C C . VAL A 1 87 ? 0.159 2.783 -11.588 1.00 97.75 87 VAL A C 1
ATOM 715 O O . VAL A 1 87 ? 0.546 2.500 -12.720 1.00 97.75 87 VAL A O 1
ATOM 718 N N . TRP A 1 88 ? 0.838 2.443 -10.492 1.00 97.62 88 TRP A N 1
ATOM 719 C CA . TRP A 1 88 ? 2.189 1.881 -10.538 1.00 97.62 88 TRP A CA 1
ATOM 720 C C . TRP A 1 88 ? 2.244 0.404 -10.923 1.00 97.62 88 TRP A C 1
ATOM 722 O O . TRP A 1 88 ? 3.241 -0.015 -11.508 1.00 97.62 88 TRP A O 1
ATOM 732 N N . ALA A 1 89 ? 1.216 -0.384 -10.608 1.00 97.25 89 ALA A N 1
ATOM 733 C CA . ALA A 1 89 ? 1.210 -1.826 -10.854 1.00 97.25 89 ALA A CA 1
ATOM 734 C C . ALA A 1 89 ? 0.369 -2.256 -12.065 1.00 97.25 89 ALA A C 1
ATOM 736 O O . ALA A 1 89 ? 0.501 -3.398 -12.497 1.00 97.25 89 ALA A O 1
ATOM 737 N N . VAL A 1 90 ? -0.489 -1.381 -12.609 1.00 97.44 90 VAL A N 1
ATOM 738 C CA . VAL A 1 90 ? -1.369 -1.714 -13.747 1.00 97.44 90 VAL A CA 1
ATOM 739 C C . VAL A 1 90 ? -1.196 -0.733 -14.898 1.00 97.44 90 VAL A C 1
ATOM 741 O O . VAL A 1 90 ? -0.835 -1.146 -15.996 1.00 97.44 90 VAL A O 1
ATOM 744 N N . ILE A 1 91 ? -1.410 0.564 -14.658 1.00 97.81 91 ILE A N 1
ATOM 745 C CA . ILE A 1 91 ? -1.445 1.561 -15.741 1.00 97.81 91 ILE A CA 1
ATOM 746 C C . ILE A 1 91 ? -0.063 1.738 -16.379 1.00 97.81 91 ILE A C 1
ATOM 748 O O . ILE A 1 91 ? 0.059 1.640 -17.597 1.00 97.81 91 ILE A O 1
ATOM 752 N N . ILE A 1 92 ? 0.983 1.963 -15.577 1.00 97.06 92 ILE A N 1
ATOM 753 C CA . ILE A 1 92 ? 2.349 2.139 -16.095 1.00 97.06 92 ILE A CA 1
ATOM 754 C C . ILE A 1 92 ? 2.830 0.884 -16.851 1.00 97.06 92 ILE A C 1
ATOM 756 O O . ILE A 1 92 ? 3.269 1.039 -17.992 1.00 97.06 92 ILE A O 1
ATOM 760 N N . PRO A 1 93 ? 2.700 -0.349 -16.313 1.00 97.38 93 PRO A N 1
ATOM 761 C CA . PRO A 1 93 ? 3.026 -1.560 -17.064 1.00 97.38 93 PRO A CA 1
ATOM 762 C C . PRO A 1 93 ? 2.257 -1.693 -18.378 1.00 97.38 93 PRO A C 1
ATOM 764 O O . PRO A 1 93 ? 2.865 -2.012 -19.394 1.00 97.38 93 PRO A O 1
ATOM 767 N N . ALA A 1 94 ? 0.952 -1.402 -18.389 1.00 97.31 94 ALA A N 1
ATOM 768 C CA . ALA A 1 94 ? 0.146 -1.469 -19.607 1.00 97.31 94 ALA A CA 1
ATOM 769 C C . ALA A 1 94 ? 0.641 -0.482 -20.677 1.00 97.31 94 ALA A C 1
ATOM 771 O O . ALA A 1 94 ? 0.776 -0.855 -21.842 1.00 97.31 94 ALA A O 1
ATOM 772 N N . ILE A 1 95 ? 0.978 0.751 -20.283 1.00 97.56 95 ILE A N 1
ATOM 773 C CA . ILE A 1 95 ? 1.550 1.762 -21.185 1.00 97.56 95 ILE A CA 1
ATOM 774 C C . ILE A 1 95 ? 2.912 1.305 -21.727 1.00 97.56 95 ILE A C 1
ATOM 776 O O . ILE A 1 95 ? 3.167 1.444 -22.921 1.00 97.56 95 ILE A O 1
ATOM 780 N N . ILE A 1 96 ? 3.766 0.712 -20.886 1.00 96.75 96 ILE A N 1
ATOM 781 C CA . ILE A 1 96 ? 5.058 0.153 -21.316 1.00 96.75 96 ILE A CA 1
ATOM 782 C C . ILE A 1 96 ? 4.847 -0.975 -22.335 1.00 96.75 96 ILE A C 1
ATOM 784 O O . ILE A 1 96 ? 5.505 -0.981 -23.376 1.00 96.75 96 ILE A O 1
ATOM 788 N N . SER A 1 97 ? 3.918 -1.902 -22.078 1.00 96.38 97 SER A N 1
ATOM 789 C CA . SER A 1 97 ? 3.599 -3.001 -22.998 1.00 96.38 97 SER A CA 1
ATOM 790 C C . SER A 1 97 ? 3.105 -2.488 -24.349 1.00 96.38 97 SER A C 1
ATOM 792 O O . SER A 1 97 ? 3.626 -2.913 -25.377 1.00 96.38 97 SER A O 1
ATOM 794 N N . ILE A 1 98 ? 2.168 -1.534 -24.361 1.00 97.00 98 ILE A N 1
ATOM 795 C CA . ILE A 1 98 ? 1.713 -0.867 -25.594 1.00 97.00 98 ILE A CA 1
ATOM 796 C C . ILE A 1 98 ? 2.897 -0.198 -26.302 1.00 97.00 98 ILE A C 1
ATOM 798 O O . ILE A 1 98 ? 3.038 -0.312 -27.518 1.00 97.00 98 ILE A O 1
ATOM 802 N N . GLY A 1 99 ? 3.791 0.437 -25.545 1.00 95.75 99 GLY A N 1
ATOM 803 C CA . GLY A 1 99 ? 4.998 1.050 -26.080 1.00 95.75 99 GLY A CA 1
ATOM 804 C C . GLY A 1 99 ? 5.909 0.069 -26.817 1.00 95.75 99 GLY A C 1
ATOM 805 O O . GLY A 1 99 ? 6.392 0.394 -27.899 1.00 95.75 99 GLY A O 1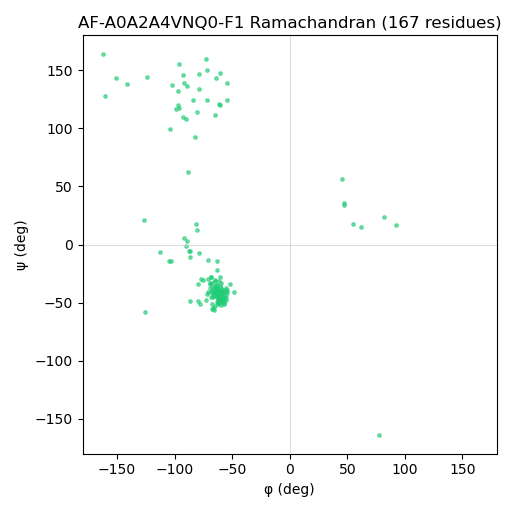
ATOM 806 N N . PHE A 1 100 ? 6.086 -1.147 -26.288 1.00 95.44 100 PHE A N 1
ATOM 807 C CA . PHE A 1 100 ? 6.827 -2.214 -26.970 1.00 95.44 100 PHE A CA 1
ATOM 808 C C . PHE A 1 100 ? 6.162 -2.669 -28.273 1.00 95.44 100 PHE A C 1
ATOM 810 O O . PHE A 1 100 ? 6.877 -2.955 -29.231 1.00 95.44 100 PHE A O 1
ATOM 817 N N . PHE A 1 101 ? 4.827 -2.705 -28.328 1.00 95.38 101 PHE A N 1
ATOM 818 C CA . PHE A 1 101 ? 4.097 -3.030 -29.559 1.00 95.38 101 PHE A CA 1
ATOM 819 C C . PHE A 1 101 ? 4.251 -1.955 -30.641 1.00 95.38 101 PHE A C 1
ATOM 821 O O . PHE A 1 101 ? 4.271 -2.289 -31.821 1.00 95.38 101 PHE A O 1
ATOM 828 N N . VAL A 1 102 ? 4.370 -0.681 -30.253 1.00 96.00 102 VAL A N 1
ATOM 829 C CA . VAL A 1 102 ? 4.571 0.428 -31.199 1.00 96.00 102 VAL A CA 1
ATOM 830 C C . VAL A 1 102 ? 6.021 0.490 -31.676 1.00 96.00 102 VAL A C 1
ATOM 832 O O . VAL A 1 102 ? 6.273 0.559 -32.876 1.00 96.00 102 VAL A O 1
ATOM 835 N N . HIS A 1 103 ? 6.984 0.496 -30.749 1.00 95.38 103 HIS A N 1
ATOM 836 C CA . HIS A 1 103 ? 8.405 0.558 -31.079 1.00 95.38 103 HIS A CA 1
ATOM 837 C C . HIS A 1 103 ? 9.280 0.072 -29.906 1.00 95.38 103 HIS A C 1
ATOM 839 O O . HIS A 1 103 ? 9.196 0.641 -28.812 1.00 95.38 103 HIS A O 1
ATOM 845 N N . PRO A 1 104 ? 10.213 -0.883 -30.103 1.00 94.62 104 PRO A N 1
ATOM 846 C CA . PRO A 1 104 ? 11.022 -1.435 -29.011 1.00 94.62 104 PRO A CA 1
ATOM 847 C C . PRO A 1 104 ? 11.776 -0.388 -28.174 1.00 94.62 104 PRO A C 1
ATOM 849 O O . PRO A 1 104 ? 11.766 -0.461 -26.946 1.00 94.62 104 PRO A O 1
ATOM 852 N N . LEU A 1 105 ? 12.372 0.635 -28.804 1.00 95.00 105 LEU A N 1
ATOM 853 C CA . LEU A 1 105 ? 13.068 1.709 -28.071 1.00 95.00 105 LEU A CA 1
ATOM 854 C C . LEU A 1 105 ? 12.131 2.557 -27.201 1.00 95.00 105 LEU A C 1
ATOM 856 O O . LEU A 1 105 ? 12.553 3.039 -26.153 1.00 95.00 105 LEU A O 1
ATOM 860 N N . LEU A 1 106 ? 10.869 2.729 -27.606 1.00 94.81 106 LEU A N 1
ATOM 861 C CA . LEU A 1 106 ? 9.892 3.489 -26.830 1.00 94.81 106 LEU A CA 1
ATOM 862 C C . LEU A 1 106 ? 9.483 2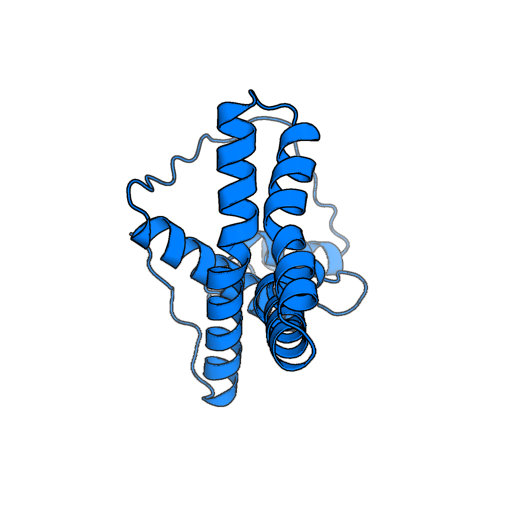.699 -25.582 1.00 94.81 106 LEU A C 1
ATOM 864 O O . LEU A 1 106 ? 9.459 3.260 -24.489 1.00 94.81 106 LEU A O 1
ATOM 868 N N . GLY A 1 107 ? 9.264 1.387 -25.720 1.00 94.31 107 GLY A N 1
ATOM 869 C CA . GLY A 1 107 ? 9.053 0.488 -24.581 1.00 94.31 107 GLY A CA 1
ATOM 870 C C . GLY A 1 107 ? 10.219 0.511 -23.585 1.00 94.31 107 GLY A C 1
ATOM 871 O O . GLY A 1 107 ? 9.999 0.677 -22.385 1.00 94.31 107 GLY A O 1
ATOM 872 N N . ILE A 1 108 ? 11.464 0.441 -24.076 1.00 94.38 108 ILE A N 1
ATOM 873 C CA . ILE A 1 108 ? 12.673 0.550 -23.237 1.00 94.38 108 ILE A CA 1
ATOM 874 C C . ILE A 1 108 ? 12.743 1.916 -22.542 1.00 94.38 108 ILE A C 1
ATOM 876 O O . ILE A 1 108 ? 12.992 1.975 -21.339 1.00 94.38 108 ILE A O 1
ATOM 880 N N . GLY A 1 109 ? 12.490 3.009 -23.268 1.00 95.62 109 GLY A N 1
ATOM 881 C CA . GLY A 1 109 ? 12.487 4.360 -22.704 1.00 95.62 109 GLY A CA 1
ATOM 882 C C . GLY A 1 109 ? 11.459 4.530 -21.583 1.00 95.62 109 GLY A C 1
ATOM 883 O O . GLY A 1 109 ? 11.779 5.078 -20.531 1.00 95.62 109 GLY A O 1
ATOM 884 N N . LEU A 1 110 ? 10.248 3.995 -21.758 1.00 95.38 110 LEU A N 1
ATOM 885 C CA . LEU A 1 110 ? 9.207 4.013 -20.726 1.00 95.38 110 LEU A CA 1
ATOM 886 C C . LEU A 1 110 ? 9.538 3.103 -19.536 1.00 95.38 110 LEU A C 1
ATOM 888 O O . LEU A 1 110 ? 9.206 3.432 -18.398 1.00 95.38 110 LEU A O 1
ATOM 892 N N . LEU A 1 111 ? 10.229 1.983 -19.761 1.00 95.44 111 LEU A N 1
ATOM 893 C CA . LEU A 1 111 ? 10.658 1.086 -18.687 1.00 95.44 111 LEU A CA 1
ATOM 894 C C . LEU A 1 111 ? 11.587 1.793 -17.685 1.00 95.44 111 LEU A C 1
ATOM 896 O O . LEU A 1 111 ? 11.555 1.474 -16.494 1.00 95.44 111 LEU A O 1
ATOM 900 N N . LEU A 1 112 ? 12.332 2.816 -18.126 1.00 96.44 112 LEU A N 1
ATOM 901 C CA . LEU A 1 112 ? 13.188 3.636 -17.261 1.00 96.44 112 LEU A CA 1
ATOM 902 C C . LEU A 1 112 ? 12.421 4.429 -16.189 1.00 96.44 112 LEU A C 1
ATOM 904 O O . LEU A 1 112 ? 13.038 4.877 -15.223 1.00 96.44 112 LEU A O 1
ATOM 908 N N . ILE A 1 113 ? 11.092 4.553 -16.281 1.00 96.75 113 ILE A N 1
ATOM 909 C CA . ILE A 1 113 ? 10.269 5.206 -15.248 1.00 96.75 113 ILE A CA 1
ATOM 910 C C . ILE A 1 113 ? 10.499 4.570 -13.865 1.00 96.75 113 ILE A C 1
ATOM 912 O O . ILE A 1 113 ? 10.611 5.286 -12.870 1.00 96.75 113 ILE A O 1
ATOM 916 N N . TYR A 1 114 ? 10.632 3.242 -13.786 1.00 96.56 114 TYR A N 1
ATOM 917 C CA . TYR A 1 114 ? 10.858 2.535 -12.520 1.00 96.56 114 TYR A CA 1
ATOM 918 C C . TYR A 1 114 ? 12.224 2.828 -11.875 1.00 96.56 114 TYR A C 1
ATOM 920 O O . TYR A 1 114 ? 12.239 3.270 -10.721 1.00 96.56 114 TYR A O 1
ATOM 928 N N . PRO A 1 115 ? 13.375 2.625 -12.553 1.00 96.94 115 PRO A N 1
ATOM 929 C CA . PRO A 1 115 ? 14.672 2.957 -11.969 1.00 96.94 115 PRO A CA 1
ATOM 930 C C . PRO A 1 115 ? 14.818 4.457 -11.688 1.00 96.94 115 PRO A C 1
ATOM 932 O O . PRO A 1 115 ? 15.390 4.815 -10.659 1.00 96.94 115 PRO A O 1
ATOM 935 N N . LEU A 1 116 ? 14.246 5.338 -12.519 1.00 96.81 116 LEU A N 1
ATOM 936 C CA . LEU A 1 116 ? 14.237 6.780 -12.248 1.00 96.81 116 LEU A CA 1
ATOM 937 C C . LEU A 1 116 ? 13.435 7.122 -10.987 1.00 96.81 116 LEU A C 1
ATOM 939 O O . LEU A 1 116 ? 13.875 7.952 -10.192 1.00 96.81 116 LEU A O 1
ATOM 943 N N . GLN A 1 117 ? 12.299 6.460 -10.750 1.00 96.88 117 GLN A N 1
ATOM 944 C CA . GLN A 1 117 ? 11.528 6.647 -9.521 1.00 96.88 117 GLN A CA 1
ATOM 945 C C . GLN A 1 117 ? 12.291 6.161 -8.283 1.00 96.88 117 GLN A C 1
ATOM 947 O O . GLN A 1 117 ? 12.270 6.835 -7.246 1.00 96.88 117 GLN A O 1
ATOM 952 N N . ILE A 1 118 ? 12.977 5.018 -8.379 1.00 97.19 118 ILE A N 1
ATOM 953 C CA . ILE A 1 118 ? 13.819 4.499 -7.292 1.00 97.19 118 ILE A CA 1
ATOM 954 C C . ILE A 1 118 ? 14.951 5.486 -7.002 1.00 97.19 118 ILE A C 1
ATOM 956 O O . ILE A 1 118 ? 15.155 5.847 -5.842 1.00 97.19 118 ILE A O 1
ATOM 960 N N . LEU A 1 119 ? 15.638 5.978 -8.037 1.00 97.00 119 LEU A N 1
ATOM 961 C CA . LEU A 1 119 ? 16.721 6.949 -7.898 1.00 97.00 119 LEU A CA 1
ATOM 962 C C . LEU A 1 119 ? 16.223 8.255 -7.267 1.00 97.00 119 LEU A C 1
ATOM 964 O O . LEU A 1 119 ? 16.772 8.694 -6.261 1.00 97.00 119 LEU A O 1
ATOM 968 N N . ARG A 1 120 ? 15.135 8.832 -7.790 1.00 96.81 120 ARG A N 1
ATOM 969 C CA . ARG A 1 120 ? 14.521 10.054 -7.250 1.00 96.81 120 ARG A CA 1
ATOM 970 C C . ARG A 1 120 ? 14.161 9.905 -5.772 1.00 96.81 120 ARG A C 1
ATOM 972 O O . ARG A 1 120 ? 14.425 10.806 -4.984 1.00 96.81 120 ARG A O 1
ATOM 979 N N . THR A 1 121 ? 13.550 8.784 -5.392 1.00 95.38 121 THR A N 1
ATOM 980 C CA . THR A 1 121 ? 13.141 8.539 -3.997 1.00 95.38 121 THR A CA 1
ATOM 981 C C . THR A 1 121 ? 14.357 8.340 -3.093 1.00 95.38 121 THR A C 1
ATOM 983 O O . THR A 1 121 ? 14.383 8.853 -1.978 1.00 95.38 121 THR A O 1
ATOM 986 N N . THR A 1 122 ? 15.395 7.674 -3.602 1.00 96.25 122 THR A N 1
ATOM 987 C CA . THR A 1 122 ? 16.657 7.452 -2.888 1.00 96.25 122 THR A CA 1
ATOM 988 C C . THR A 1 122 ? 17.355 8.778 -2.581 1.00 96.25 122 THR A C 1
ATOM 990 O O . THR A 1 122 ? 17.733 9.015 -1.435 1.00 96.25 122 THR A O 1
ATOM 993 N N . LEU A 1 123 ? 17.475 9.656 -3.584 1.00 95.19 123 LEU A N 1
ATOM 994 C CA . LEU A 1 123 ? 18.144 10.956 -3.465 1.00 95.19 123 LEU A CA 1
ATOM 995 C C . LEU A 1 123 ? 17.387 11.950 -2.571 1.00 95.19 123 LEU A C 1
ATOM 997 O O . LEU A 1 123 ? 18.012 12.797 -1.946 1.00 95.19 123 LEU A O 1
ATOM 1001 N N . ASN A 1 124 ? 16.061 11.829 -2.482 1.00 95.06 124 ASN A N 1
ATOM 1002 C CA . ASN A 1 124 ? 15.220 12.692 -1.647 1.00 95.06 124 ASN A CA 1
ATOM 1003 C C . ASN A 1 124 ? 15.031 12.172 -0.212 1.00 95.06 124 ASN A C 1
ATOM 1005 O O . ASN A 1 124 ? 14.256 12.748 0.550 1.00 95.06 124 ASN A O 1
ATOM 1009 N N . SER A 1 125 ? 15.669 11.059 0.157 1.00 93.44 125 SER A N 1
ATOM 1010 C CA . SER A 1 125 ? 15.531 10.488 1.497 1.00 93.44 125 SER A CA 1
ATOM 1011 C C . SER A 1 125 ? 16.623 10.995 2.441 1.00 93.44 125 SER A C 1
ATOM 1013 O O . SER A 1 125 ? 17.774 11.147 2.049 1.00 93.44 125 SER A O 1
ATOM 1015 N N . ASN A 1 126 ? 16.285 11.155 3.721 1.00 93.00 126 ASN A N 1
ATOM 1016 C CA . ASN A 1 126 ? 17.249 11.500 4.775 1.00 93.00 126 ASN A CA 1
ATOM 1017 C C . ASN A 1 126 ? 18.045 10.279 5.283 1.00 93.00 126 ASN A C 1
ATOM 1019 O O . ASN A 1 126 ? 18.667 10.328 6.343 1.00 93.00 126 ASN A O 1
ATOM 1023 N N . LEU A 1 127 ? 17.979 9.146 4.576 1.00 93.69 127 LEU A N 1
ATOM 1024 C CA . LEU A 1 127 ? 18.612 7.893 4.977 1.00 93.69 127 LEU A CA 1
ATOM 1025 C C . LEU A 1 127 ? 19.981 7.729 4.296 1.00 93.69 127 LEU A C 1
ATOM 1027 O O . LEU A 1 127 ? 20.185 8.222 3.188 1.00 93.69 127 LEU A O 1
ATOM 1031 N N . PRO A 1 128 ? 20.908 6.950 4.886 1.00 96.19 128 PRO A N 1
ATOM 1032 C CA . PRO A 1 128 ? 22.137 6.556 4.204 1.00 96.19 128 PRO A CA 1
ATOM 1033 C C . PRO A 1 128 ? 21.836 5.884 2.860 1.00 96.19 128 PRO A C 1
ATOM 1035 O O . PRO A 1 128 ? 20.954 5.024 2.795 1.00 96.19 128 PRO A O 1
ATOM 1038 N N . ILE A 1 129 ? 22.613 6.199 1.818 1.00 94.38 129 ILE A N 1
ATOM 1039 C CA . ILE A 1 129 ? 22.323 5.834 0.416 1.00 94.38 129 ILE A CA 1
ATOM 1040 C C . ILE A 1 129 ? 21.951 4.354 0.213 1.00 94.38 129 ILE A C 1
ATOM 1042 O O . ILE A 1 129 ? 21.005 4.037 -0.504 1.00 94.38 129 ILE A O 1
ATOM 1046 N N . LYS A 1 130 ? 22.635 3.430 0.904 1.00 94.62 130 LYS A N 1
ATOM 1047 C CA . LYS A 1 130 ? 22.351 1.986 0.825 1.00 94.62 130 LYS A CA 1
ATOM 1048 C C . LYS A 1 130 ? 20.963 1.637 1.377 1.00 94.62 130 LYS A C 1
ATOM 1050 O O . LYS A 1 130 ? 20.233 0.863 0.764 1.00 94.62 130 LYS A O 1
ATOM 1055 N N . LYS A 1 131 ? 20.591 2.215 2.525 1.00 95.06 131 LYS A N 1
ATOM 1056 C CA . LYS A 1 131 ? 19.274 2.012 3.152 1.00 95.06 131 LYS A CA 1
ATOM 1057 C C . LYS A 1 131 ? 18.176 2.711 2.353 1.00 95.06 131 LYS A C 1
ATOM 1059 O O . LYS A 1 131 ? 17.120 2.127 2.143 1.00 95.06 131 LYS A O 1
ATOM 1064 N N . ALA A 1 132 ? 18.456 3.920 1.873 1.00 96.00 132 ALA A N 1
ATOM 1065 C CA . ALA A 1 132 ? 17.581 4.703 1.009 1.00 96.00 132 ALA A CA 1
ATOM 1066 C C . ALA A 1 132 ? 17.208 3.955 -0.277 1.00 96.00 132 ALA A C 1
ATOM 1068 O O . ALA A 1 132 ? 16.030 3.886 -0.633 1.00 96.00 132 ALA A O 1
ATOM 1069 N N . PHE A 1 133 ? 18.200 3.350 -0.938 1.00 97.06 133 PHE A N 1
ATOM 1070 C CA . PHE A 1 133 ? 17.991 2.547 -2.138 1.00 97.06 133 PHE A CA 1
ATOM 1071 C C . PHE A 1 133 ? 17.107 1.335 -1.851 1.00 97.06 133 PHE A C 1
ATOM 1073 O O . PHE A 1 133 ? 16.112 1.126 -2.540 1.00 97.06 133 PHE A O 1
ATOM 1080 N N . LEU A 1 134 ? 17.428 0.573 -0.799 1.00 95.56 134 LEU A N 1
ATOM 1081 C CA . LEU A 1 134 ? 16.657 -0.611 -0.424 1.00 95.56 134 LEU A CA 1
ATOM 1082 C C . LEU A 1 134 ? 15.204 -0.249 -0.085 1.00 95.56 134 LEU A C 1
ATOM 1084 O O . LEU A 1 134 ? 14.275 -0.876 -0.590 1.00 95.56 134 LEU A O 1
ATOM 1088 N N . TYR A 1 135 ? 15.009 0.802 0.714 1.00 94.56 135 TYR A N 1
ATOM 1089 C CA . TYR A 1 135 ? 13.691 1.339 1.042 1.00 94.56 135 TYR A CA 1
ATOM 1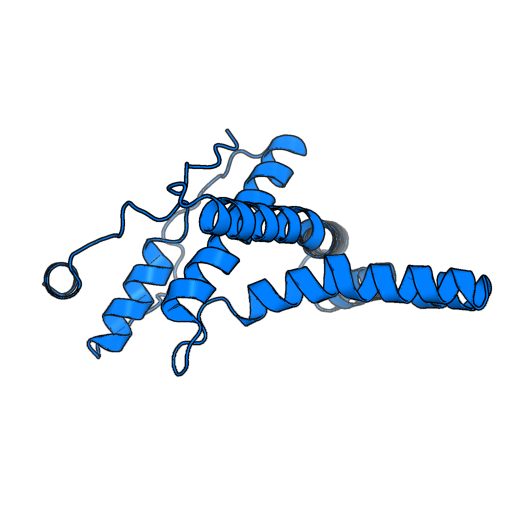090 C C . TYR A 1 135 ? 12.912 1.728 -0.221 1.00 94.56 135 TYR A C 1
ATOM 1092 O O . TYR A 1 135 ? 11.784 1.280 -0.413 1.00 94.56 135 TYR A O 1
ATOM 1100 N N . SER A 1 136 ? 13.532 2.504 -1.112 1.00 96.62 136 SER A N 1
ATOM 1101 C CA . SER A 1 136 ? 12.907 2.986 -2.349 1.00 96.62 136 SER A CA 1
ATOM 1102 C C . SER A 1 136 ? 12.553 1.844 -3.299 1.00 96.62 136 SER A C 1
ATOM 1104 O O . SER A 1 136 ? 11.469 1.837 -3.883 1.00 96.62 136 SER A O 1
ATOM 1106 N N . PHE A 1 137 ? 13.437 0.852 -3.420 1.00 97.12 137 PHE A N 1
ATOM 1107 C CA . PHE A 1 137 ? 13.198 -0.350 -4.210 1.00 97.12 137 PHE A CA 1
ATOM 1108 C C . PHE A 1 137 ? 11.965 -1.107 -3.704 1.00 97.12 137 PHE A C 1
ATOM 1110 O O . PHE A 1 137 ? 11.044 -1.363 -4.479 1.00 97.12 137 PHE A O 1
ATOM 1117 N N . PHE A 1 138 ? 11.898 -1.404 -2.402 1.00 96.50 138 PHE A N 1
ATOM 1118 C CA . PHE A 1 138 ? 10.748 -2.102 -1.819 1.00 96.50 138 PHE A CA 1
ATOM 1119 C C . PHE A 1 138 ? 9.468 -1.260 -1.812 1.00 96.50 138 PHE A C 1
ATOM 1121 O O . PHE A 1 138 ? 8.380 -1.827 -1.894 1.00 96.50 138 PHE A O 1
ATOM 1128 N N . LEU A 1 139 ? 9.568 0.070 -1.767 1.00 95.69 139 LEU A N 1
ATOM 1129 C CA . LEU A 1 139 ? 8.413 0.963 -1.866 1.00 95.69 139 LEU A CA 1
ATOM 1130 C C . LEU A 1 139 ? 7.755 0.883 -3.252 1.00 95.69 139 LEU A C 1
ATOM 1132 O O . LEU A 1 139 ? 6.529 0.819 -3.355 1.00 95.69 139 LEU A O 1
ATOM 1136 N N . VAL A 1 140 ? 8.567 0.856 -4.313 1.00 96.94 140 VAL A N 1
ATOM 1137 C CA . VAL A 1 140 ? 8.091 0.701 -5.695 1.00 96.94 140 VAL A CA 1
ATOM 1138 C C . VAL A 1 140 ? 7.615 -0.732 -5.940 1.00 96.94 140 VAL A C 1
ATOM 1140 O O . VAL A 1 140 ? 6.500 -0.935 -6.423 1.00 96.94 140 VAL A O 1
ATOM 1143 N N . LEU A 1 141 ? 8.408 -1.731 -5.538 1.00 97.56 141 LEU A N 1
ATOM 1144 C CA . LEU A 1 141 ? 8.048 -3.144 -5.672 1.00 97.56 141 LEU A CA 1
ATOM 1145 C C . LEU A 1 141 ? 6.775 -3.490 -4.887 1.00 97.56 141 LEU A C 1
ATOM 1147 O O . LEU A 1 141 ? 6.007 -4.340 -5.322 1.00 97.56 141 LEU A O 1
ATOM 1151 N N . GLY A 1 142 ? 6.518 -2.821 -3.760 1.00 97.38 142 GLY A N 1
ATOM 1152 C CA . GLY A 1 142 ? 5.338 -3.022 -2.919 1.00 97.38 142 GLY A CA 1
ATOM 1153 C C . GLY A 1 142 ? 4.009 -2.696 -3.606 1.00 97.38 142 GLY A C 1
ATOM 1154 O O . GLY A 1 142 ? 2.981 -3.257 -3.227 1.00 97.38 142 GLY A O 1
ATOM 1155 N N . LYS A 1 143 ? 4.012 -1.882 -4.670 1.00 97.94 143 LYS A N 1
ATOM 1156 C CA . LYS A 1 143 ? 2.784 -1.536 -5.407 1.00 97.94 143 LYS A CA 1
ATOM 1157 C C . LYS A 1 143 ? 2.146 -2.732 -6.105 1.00 97.94 143 LYS A C 1
ATOM 1159 O O . LYS A 1 143 ? 0.922 -2.810 -6.170 1.00 97.94 143 LYS A O 1
ATOM 1164 N N . PHE A 1 144 ? 2.948 -3.704 -6.534 1.00 98.00 144 PHE A N 1
ATOM 1165 C CA . PHE A 1 144 ? 2.459 -4.940 -7.146 1.00 98.00 144 PHE A CA 1
ATOM 1166 C C . PHE A 1 144 ? 1.665 -5.823 -6.162 1.00 98.00 144 PHE A C 1
ATOM 1168 O O . PHE A 1 144 ? 0.497 -6.105 -6.440 1.00 98.00 144 PHE A O 1
ATOM 1175 N N . PRO A 1 145 ? 2.205 -6.238 -4.995 1.00 98.00 145 PRO A N 1
ATOM 1176 C CA . PRO A 1 145 ? 1.426 -6.977 -4.009 1.00 98.00 145 PRO A CA 1
ATOM 1177 C C . PRO A 1 145 ? 0.272 -6.157 -3.422 1.00 98.00 145 PRO A C 1
ATOM 1179 O O . PRO A 1 145 ? -0.789 -6.733 -3.186 1.00 98.00 145 PRO A O 1
ATOM 1182 N N . GLU A 1 146 ? 0.418 -4.839 -3.232 1.00 98.38 146 GLU A N 1
ATOM 1183 C CA . GLU A 1 146 ? -0.709 -3.981 -2.832 1.00 98.38 146 GLU A CA 1
ATOM 1184 C C . GLU A 1 146 ? -1.876 -4.114 -3.827 1.00 98.38 146 GLU A C 1
ATOM 1186 O O . GLU A 1 146 ? -3.012 -4.371 -3.426 1.00 98.38 146 GLU A O 1
ATOM 1191 N N . GLN A 1 147 ? -1.596 -4.031 -5.130 1.00 98.12 147 GLN A N 1
ATOM 1192 C CA . GLN A 1 147 ? -2.613 -4.178 -6.168 1.00 98.12 147 GLN A CA 1
ATOM 1193 C C . GLN A 1 147 ? -3.262 -5.572 -6.164 1.00 98.12 147 GLN A C 1
ATOM 1195 O O . GLN A 1 147 ? -4.478 -5.692 -6.320 1.00 98.12 147 GLN A O 1
ATOM 1200 N N . VAL A 1 148 ? -2.484 -6.632 -5.918 1.00 98.00 148 VAL A N 1
ATOM 1201 C CA . VAL A 1 148 ? -3.030 -7.987 -5.709 1.00 98.00 148 VAL A CA 1
ATOM 1202 C C . VAL A 1 148 ? -3.997 -8.011 -4.518 1.00 98.00 148 VAL A C 1
ATOM 1204 O O . VAL A 1 148 ? -5.040 -8.662 -4.586 1.00 98.00 148 VAL A O 1
ATOM 1207 N N . GLY A 1 149 ? -3.684 -7.290 -3.439 1.00 96.88 149 GLY A N 1
ATOM 1208 C CA . GLY A 1 149 ? -4.573 -7.106 -2.291 1.00 96.88 149 GLY A CA 1
ATOM 1209 C C . GLY A 1 149 ? -5.899 -6.442 -2.660 1.00 96.88 149 GLY A C 1
ATOM 1210 O O . GLY A 1 149 ? -6.958 -6.948 -2.290 1.00 96.88 149 GLY A O 1
ATOM 1211 N N . GLN A 1 150 ? -5.854 -5.371 -3.454 1.00 97.38 150 GLN A N 1
ATOM 1212 C CA . GLN A 1 150 ? -7.064 -4.685 -3.919 1.00 97.3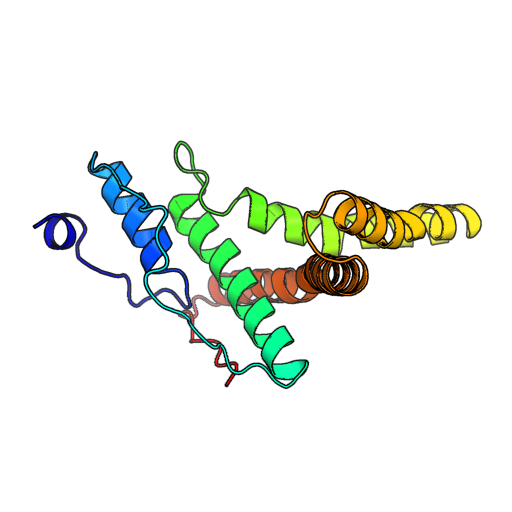8 150 GLN A CA 1
ATOM 1213 C C . GLN A 1 150 ? -7.935 -5.581 -4.801 1.00 97.38 150 GLN A C 1
ATOM 1215 O O . GLN A 1 150 ? -9.150 -5.637 -4.620 1.00 97.38 150 GLN A O 1
ATOM 1220 N N . PHE A 1 151 ? -7.331 -6.339 -5.721 1.00 96.62 151 PHE A N 1
ATOM 1221 C CA . PHE A 1 151 ? -8.081 -7.289 -6.544 1.00 96.62 151 PHE A CA 1
ATOM 1222 C C . PHE A 1 151 ? -8.749 -8.377 -5.700 1.00 96.62 151 PHE A C 1
ATOM 1224 O O . PHE A 1 151 ? -9.904 -8.719 -5.953 1.00 96.62 151 PHE A O 1
ATOM 1231 N N . LYS A 1 152 ? -8.069 -8.888 -4.664 1.00 95.38 152 LYS A N 1
ATOM 1232 C CA . LYS A 1 152 ? -8.672 -9.844 -3.720 1.00 95.38 152 LYS A CA 1
ATOM 1233 C C . LYS A 1 152 ? -9.881 -9.258 -2.999 1.00 95.38 152 LYS A C 1
ATOM 1235 O O . LYS A 1 152 ? -10.875 -9.958 -2.834 1.00 95.38 152 LYS A O 1
ATOM 1240 N N . PHE A 1 153 ? -9.809 -7.997 -2.591 1.00 95.06 153 PHE A N 1
ATOM 1241 C CA . PHE A 1 153 ? -10.938 -7.312 -1.973 1.00 95.06 153 PHE A CA 1
ATOM 1242 C C . PHE A 1 153 ? -12.130 -7.193 -2.923 1.00 95.06 153 PHE A C 1
ATOM 1244 O O . PHE A 1 153 ? -13.230 -7.620 -2.578 1.00 95.06 153 PHE A O 1
ATOM 1251 N N . LEU A 1 154 ? -11.904 -6.694 -4.142 1.00 93.94 154 LEU A N 1
ATOM 1252 C CA . LEU A 1 154 ? -12.958 -6.574 -5.154 1.00 93.94 154 LEU A CA 1
ATOM 1253 C C . LEU A 1 154 ? -13.600 -7.933 -5.463 1.00 93.94 154 LEU A C 1
ATOM 1255 O O . LEU A 1 154 ? -14.823 -8.045 -5.547 1.00 93.94 154 LEU A O 1
ATOM 1259 N N . TRP A 1 155 ? -12.782 -8.983 -5.557 1.00 94.12 155 TRP A N 1
ATOM 1260 C CA . TRP A 1 155 ? -13.249 -10.354 -5.743 1.00 94.12 155 TRP A CA 1
ATOM 1261 C C . TRP A 1 155 ? -14.107 -10.858 -4.576 1.00 94.12 155 TRP A C 1
ATOM 1263 O O . TRP A 1 155 ? -15.131 -11.509 -4.793 1.00 94.12 155 TRP A O 1
ATOM 1273 N N . ASN A 1 156 ? -13.728 -10.548 -3.335 1.00 92.44 156 ASN A N 1
ATOM 1274 C CA . ASN A 1 156 ? -14.516 -10.907 -2.157 1.00 92.44 156 ASN A CA 1
ATOM 1275 C C . ASN A 1 156 ? -15.855 -10.162 -2.118 1.00 92.44 156 ASN A C 1
ATOM 1277 O O . ASN A 1 156 ? -16.876 -10.794 -1.839 1.00 92.44 156 ASN A O 1
ATOM 1281 N N . CYS A 1 157 ? -15.869 -8.871 -2.470 1.00 90.19 157 CYS A N 1
ATOM 1282 C CA . CYS A 1 157 ? -17.101 -8.096 -2.613 1.00 90.19 157 CYS A CA 1
ATOM 1283 C C . CYS A 1 157 ? -18.033 -8.712 -3.663 1.00 90.19 157 CYS A C 1
ATOM 1285 O O . CYS A 1 157 ? -19.206 -8.923 -3.378 1.00 90.19 157 CYS A O 1
ATOM 1287 N N . PHE A 1 158 ? -17.509 -9.085 -4.835 1.00 90.44 158 PHE A N 1
ATOM 1288 C CA . PHE A 1 158 ? -18.301 -9.738 -5.884 1.00 90.44 158 PHE A CA 1
ATOM 1289 C C . PHE A 1 158 ? -18.923 -11.067 -5.424 1.00 90.44 158 PHE A C 1
ATOM 1291 O O . PHE A 1 158 ? -20.025 -11.421 -5.832 1.00 90.44 158 PHE A O 1
ATOM 1298 N N . ARG A 1 159 ? -18.239 -11.809 -4.545 1.00 90.12 159 ARG A N 1
ATOM 1299 C CA . ARG A 1 159 ? -18.716 -13.099 -4.022 1.00 90.12 159 ARG A CA 1
ATOM 1300 C C . ARG A 1 159 ? -19.519 -12.987 -2.724 1.00 90.12 159 ARG A C 1
ATOM 1302 O O . ARG A 1 159 ? -19.811 -14.030 -2.139 1.00 90.12 159 ARG A O 1
ATOM 1309 N N . ASN A 1 160 ? -19.823 -11.774 -2.248 1.00 83.62 160 ASN A N 1
ATOM 1310 C CA . ASN A 1 160 ? -20.419 -11.519 -0.928 1.00 83.62 160 ASN A CA 1
ATOM 1311 C C . ASN A 1 160 ? -19.719 -12.291 0.208 1.00 83.62 160 ASN A C 1
ATOM 1313 O O . ASN A 1 160 ? -20.349 -12.742 1.167 1.00 83.62 160 ASN A O 1
ATOM 1317 N N . LYS A 1 161 ? -18.399 -12.484 0.094 1.00 79.88 161 LYS A N 1
ATOM 1318 C CA . LYS A 1 161 ? -17.612 -13.171 1.119 1.00 79.88 161 LYS A CA 1
ATOM 1319 C C . LYS A 1 161 ? -17.119 -12.167 2.147 1.00 79.88 161 LYS A C 1
ATOM 1321 O O . LYS A 1 161 ? -16.613 -11.107 1.787 1.00 79.88 161 LYS A O 1
ATOM 1326 N N . ARG A 1 162 ? -17.221 -12.539 3.426 1.00 72.50 162 ARG A N 1
ATOM 1327 C CA . ARG A 1 162 ? -16.602 -11.781 4.517 1.00 72.50 162 ARG A CA 1
ATOM 1328 C C . ARG A 1 162 ? -15.080 -11.794 4.380 1.00 72.50 162 ARG A C 1
ATOM 1330 O O . ARG A 1 162 ? -14.488 -12.800 3.980 1.00 72.50 162 ARG A O 1
ATOM 1337 N N . SER A 1 163 ? -14.477 -10.666 4.725 1.00 71.75 163 SER A N 1
ATOM 1338 C CA . SER A 1 163 ? -13.038 -10.455 4.779 1.00 71.75 163 SER A CA 1
ATOM 1339 C C . SER A 1 163 ? -12.406 -11.432 5.793 1.00 71.75 163 SER A C 1
ATOM 1341 O O . SER A 1 163 ? -12.777 -11.441 6.959 1.00 71.75 163 SER A O 1
ATOM 1343 N N . GLN A 1 164 ? -11.488 -12.304 5.348 1.00 75.50 164 GLN A N 1
ATOM 1344 C CA . GLN A 1 164 ? -10.702 -13.187 6.226 1.00 75.50 164 GLN A CA 1
ATOM 1345 C C . GLN A 1 164 ? -9.286 -12.644 6.406 1.00 75.50 164 GLN A C 1
ATOM 1347 O O . GLN A 1 164 ? -8.655 -12.232 5.429 1.00 75.50 164 GLN A O 1
ATOM 1352 N N . ILE A 1 165 ? -8.777 -12.675 7.642 1.00 79.62 165 ILE A N 1
ATOM 1353 C CA . ILE A 1 165 ? -7.448 -12.159 7.982 1.00 79.62 165 ILE A CA 1
ATOM 1354 C C . ILE A 1 165 ? -6.387 -12.812 7.094 1.00 79.62 165 ILE A C 1
ATOM 1356 O O . ILE A 1 165 ? -6.243 -14.031 7.030 1.00 79.62 165 ILE A O 1
ATOM 1360 N N . ILE A 1 166 ? -5.616 -11.973 6.402 1.00 78.38 166 ILE A N 1
ATOM 1361 C CA . ILE A 1 166 ? -4.461 -12.425 5.629 1.00 78.38 166 ILE A CA 1
ATOM 1362 C C . ILE A 1 166 ? -3.287 -12.578 6.597 1.00 78.38 166 ILE A C 1
ATOM 1364 O O . ILE A 1 166 ? -2.546 -11.626 6.862 1.00 78.38 166 ILE A O 1
ATOM 1368 N N . GLU A 1 167 ? -3.122 -13.785 7.132 1.00 77.69 167 GLU A N 1
ATOM 1369 C CA . GLU A 1 167 ? -1.990 -14.124 7.991 1.00 77.69 167 GLU A CA 1
ATOM 1370 C C . GLU A 1 167 ? -0.691 -14.229 7.182 1.00 77.69 167 GLU A C 1
ATOM 1372 O O . GLU A 1 167 ? -0.568 -14.949 6.177 1.00 77.69 167 GLU A O 1
ATOM 1377 N N . TYR A 1 168 ? 0.293 -13.445 7.616 1.00 71.44 168 TYR A N 1
ATOM 1378 C CA . TYR A 1 168 ? 1.618 -13.368 7.007 1.00 71.44 168 TYR A CA 1
ATOM 1379 C C . TYR A 1 168 ? 2.730 -13.916 7.904 1.00 71.44 168 TYR A C 1
ATOM 1381 O O . TYR A 1 168 ? 3.864 -14.008 7.429 1.00 71.44 168 TYR A O 1
ATOM 1389 N N . LYS A 1 169 ? 2.405 -14.272 9.151 1.00 64.62 169 LYS A N 1
ATOM 1390 C CA . LYS A 1 169 ? 3.262 -15.042 10.053 1.00 64.62 169 LYS A CA 1
ATOM 1391 C C . LYS A 1 169 ? 2.846 -16.503 10.012 1.00 64.62 169 LYS A C 1
ATOM 1393 O O . LYS A 1 169 ? 1.643 -16.738 9.774 1.00 64.62 169 LYS A O 1
#

Mean predicted aligned error: 4.46 Å

Solvent-accessible surface area (backbone atoms only — not comparable to full-atom values): 9381 Å² total; per-residue (Å²): 108,75,55,68,76,68,65,52,72,60,85,74,53,67,50,59,43,65,68,51,42,53,50,52,40,42,76,73,70,47,84,86,83,83,76,97,61,92,83,74,88,80,81,82,81,72,88,46,70,69,31,49,46,39,46,32,19,40,50,19,23,29,25,42,52,45,20,71,76,42,34,54,84,93,68,39,31,43,42,64,62,40,50,48,17,44,44,64,49,44,51,50,54,51,54,28,54,53,28,40,75,75,37,61,69,53,14,56,60,50,54,46,54,58,62,51,50,29,49,54,48,21,73,73,41,99,47,60,66,73,59,17,40,53,52,26,46,51,59,60,58,38,22,46,37,16,37,52,14,31,51,51,45,55,52,28,60,75,65,75,47,80,71,68,70,68,76,44,123

Secondary structure (DSSP, 8-state):
-HHHHHTS--TT-SS-HHHHHHHHHHHTTPPPPPP-S----------SHHHHHHHHHHHHHHHHHHHHHH-STTT-TTHHHHHHHHIIIIIHHHHHHHHHHH-HHHHHHHHTHHHHHHHHHHHT-SS-HHHHHHHHHHHHHTHHHHHHHHHHHHHHHHTTPPPPP----

Nearest PDB structures (foldseek):
  8odt-assembly1_E  TM=2.068E-01  e=5.492E+00  Escherichia coli K-12

Radius of gyration: 18.81 Å; Cα contacts (8 Å, |Δi|>4): 180; chains: 1; bounding box: 43×31×58 Å

Sequence (169 aa):
DALKVVGGYRDDLIAGEEPELCVRLRQEKWRIWRLDADMTQHDANIMQFKQWWKRSVRAGYAFAEGSRIHGAAPELHWVAESRRAMVWAVIIPAIISIGFFVHPLLGIGLLLIYPLQILRTTLNSNLPIKKAFLYSFFLVLGKFPEQVGQFKFLWNCFRNKRSQIIEYK

Foldseek 3Di:
DLCVVLPHFDPLALDDRVVLSVLSSVVVVHDDDDDPDCPDDDDPPCPDPQLVLLVLLSQLLRLLVSCVVPCDPPCNRSVVVNVVLCCLQPVLVVVLVVLCVVPVVSSVVSVVVLVVQLVVQLVPDPDDSVVSSVVSNCVSVSSNSSNVSNVVNVVCVVVVHGDDHRDSD

pLDDT: mean 93.43, std 5.58, range [64.62, 98.38]